Protein AF-A0A843K7Q4-F1 (afdb_monomer_lite)

Sequence (117 aa):
FLHEFNLEGFGKPVAVYNTGGWVVDKVNPDELFGGAILLMNENLDACLLEMYREYEGAHSRPVLVRQLDGSGEPNPFCKRIESLVQSEQKPWLDFSNVAHRDVKSRARRLEIRIKSL

Radius of gyration: 17.51 Å; chains: 1; bounding box: 42×37×44 Å

Structure (mmCIF, N/CA/C/O backbone):
data_AF-A0A843K7Q4-F1
#
_entry.id   AF-A0A843K7Q4-F1
#
loop_
_atom_site.group_PDB
_atom_site.id
_atom_site.type_symbol
_atom_site.label_atom_id
_atom_site.label_alt_id
_atom_site.label_comp_id
_atom_site.label_asym_id
_atom_site.label_entity_id
_atom_site.label_seq_id
_atom_site.pdbx_PDB_ins_code
_atom_site.Cartn_x
_atom_site.Cartn_y
_atom_site.Cartn_z
_atom_site.occupancy
_atom_site.B_iso_or_equiv
_atom_site.auth_seq_id
_atom_site.auth_comp_id
_atom_site.auth_asym_id
_atom_site.auth_atom_id
_atom_site.pdbx_PDB_model_num
ATOM 1 N N . PHE A 1 1 ? 11.067 -8.683 4.279 1.00 60.91 1 PHE A N 1
ATOM 2 C CA . PHE A 1 1 ? 10.004 -8.584 3.253 1.00 60.91 1 PHE A CA 1
ATOM 3 C C . PHE A 1 1 ? 10.497 -8.944 1.852 1.00 60.91 1 PHE A C 1
ATOM 5 O O . PHE A 1 1 ? 9.690 -9.459 1.088 1.00 60.91 1 PHE A O 1
ATOM 12 N N . LEU A 1 2 ? 11.786 -8.749 1.538 1.00 69.81 2 LEU A N 1
ATOM 13 C CA . LEU A 1 2 ? 12.451 -9.268 0.338 1.00 69.81 2 LEU A CA 1
ATOM 14 C C . LEU A 1 2 ? 13.508 -10.312 0.740 1.00 69.81 2 LEU A C 1
ATOM 16 O O . LEU A 1 2 ? 14.260 -10.076 1.687 1.00 69.81 2 LEU A O 1
ATOM 20 N N . HIS A 1 3 ? 13.557 -11.433 0.022 1.00 77.25 3 HIS A N 1
ATOM 21 C CA . HIS A 1 3 ? 14.656 -12.399 0.053 1.00 77.25 3 HIS A CA 1
ATOM 22 C C . HIS A 1 3 ? 15.150 -12.650 -1.368 1.00 77.25 3 HIS A C 1
ATOM 24 O O . HIS A 1 3 ? 14.336 -12.738 -2.283 1.00 77.25 3 HIS A O 1
ATO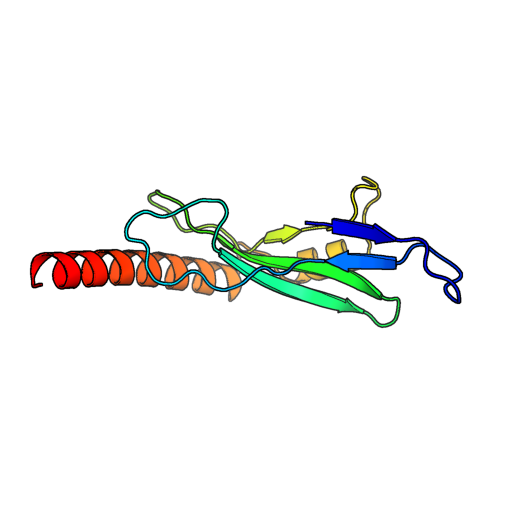M 30 N N . GLU A 1 4 ? 16.457 -12.800 -1.549 1.00 83.00 4 GLU A N 1
ATOM 31 C CA . GLU A 1 4 ? 17.049 -13.150 -2.840 1.00 83.00 4 GLU A CA 1
ATOM 32 C C . GLU A 1 4 ? 17.611 -14.568 -2.788 1.00 83.00 4 GLU A C 1
ATOM 34 O O . GLU A 1 4 ? 18.302 -14.940 -1.838 1.00 83.00 4 GLU A O 1
ATOM 39 N N . PHE A 1 5 ? 17.312 -15.361 -3.814 1.00 83.19 5 PHE A N 1
ATOM 40 C CA . PHE A 1 5 ? 17.777 -16.739 -3.931 1.00 83.19 5 PHE A CA 1
ATOM 41 C C . PHE A 1 5 ? 18.503 -16.950 -5.257 1.00 83.19 5 PHE A C 1
ATOM 43 O O . PHE A 1 5 ? 17.986 -16.615 -6.321 1.00 83.19 5 PHE A O 1
ATOM 50 N N . ASN A 1 6 ? 19.682 -17.568 -5.204 1.00 87.06 6 ASN A N 1
ATOM 51 C CA . ASN A 1 6 ? 20.331 -18.108 -6.395 1.00 87.06 6 ASN A CA 1
ATOM 52 C C . ASN A 1 6 ? 19.702 -19.469 -6.696 1.00 87.06 6 ASN A C 1
ATOM 54 O O . ASN A 1 6 ? 19.967 -20.442 -5.991 1.00 87.06 6 ASN A O 1
ATOM 58 N N . LEU A 1 7 ? 18.833 -19.516 -7.702 1.00 86.25 7 LEU A N 1
ATOM 59 C CA . LEU A 1 7 ? 18.124 -20.726 -8.111 1.00 86.25 7 LEU A CA 1
ATOM 60 C C . LEU A 1 7 ? 18.727 -21.269 -9.407 1.00 86.25 7 LEU A C 1
ATOM 62 O O . LEU A 1 7 ? 18.982 -20.517 -10.348 1.00 86.25 7 LEU A O 1
ATOM 66 N N . GLU A 1 8 ? 18.949 -22.581 -9.458 1.00 91.25 8 GLU A N 1
ATOM 67 C CA . GLU A 1 8 ? 19.446 -23.251 -10.660 1.00 91.25 8 GLU A CA 1
ATOM 68 C C . GLU A 1 8 ? 18.496 -23.003 -11.846 1.00 91.25 8 GLU A C 1
ATOM 70 O O . GLU A 1 8 ? 17.274 -23.033 -11.698 1.00 91.25 8 GLU A O 1
ATOM 75 N N . GLY A 1 9 ? 19.059 -22.704 -13.019 1.00 88.12 9 GLY A N 1
ATOM 76 C CA . GLY A 1 9 ? 18.297 -22.344 -14.221 1.00 88.12 9 GLY A CA 1
ATOM 77 C C . GLY A 1 9 ? 17.976 -20.850 -14.372 1.00 88.12 9 GLY A C 1
ATOM 78 O O . GLY A 1 9 ? 17.550 -20.442 -15.451 1.00 88.12 9 GLY A O 1
ATOM 79 N N . PHE A 1 10 ? 18.235 -20.015 -13.359 1.00 80.88 10 PHE A N 1
ATOM 80 C CA . PHE A 1 10 ? 18.081 -18.559 -13.448 1.00 80.88 10 PHE A CA 1
ATOM 81 C C . PHE A 1 10 ? 19.439 -17.864 -13.589 1.00 80.88 10 P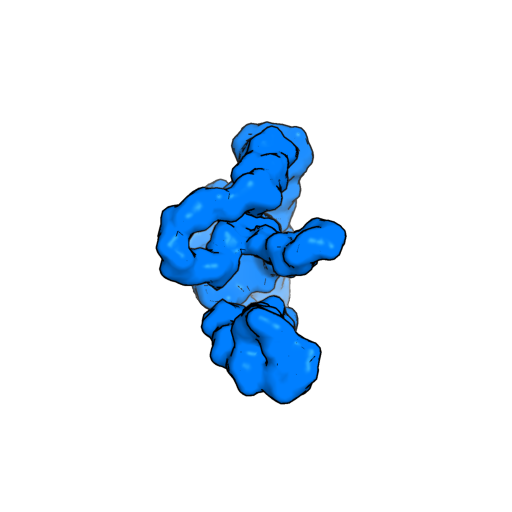HE A C 1
ATOM 83 O O . PHE A 1 10 ? 20.359 -18.085 -12.807 1.00 80.88 10 PHE A O 1
ATOM 90 N N . GLY A 1 11 ? 19.565 -16.980 -14.584 1.00 83.19 11 GLY A N 1
ATOM 91 C CA . GLY A 1 11 ? 20.802 -16.226 -14.842 1.00 83.19 11 GLY A CA 1
ATOM 92 C C . GLY A 1 11 ? 21.061 -15.059 -13.879 1.00 83.19 11 GLY A C 1
ATOM 93 O O . GLY A 1 11 ? 22.066 -14.366 -14.025 1.00 83.19 11 GLY A O 1
ATOM 94 N N . LYS A 1 12 ? 20.145 -14.803 -12.936 1.00 80.56 12 LYS A N 1
ATOM 95 C CA . LYS A 1 12 ? 20.209 -13.743 -11.919 1.00 80.56 12 LYS A CA 1
ATOM 96 C C . LYS A 1 12 ? 19.526 -14.220 -10.626 1.00 80.56 12 LYS A C 1
ATOM 98 O O . LYS A 1 12 ? 18.670 -15.105 -10.714 1.00 80.56 12 LYS A O 1
ATOM 103 N N . PRO A 1 13 ? 19.854 -13.633 -9.457 1.00 82.50 13 PRO A N 1
ATOM 104 C CA . PRO A 1 13 ? 19.128 -13.898 -8.219 1.00 82.50 13 PRO A CA 1
ATOM 105 C C . PRO A 1 13 ? 17.625 -13.646 -8.380 1.00 82.50 13 PRO A C 1
ATOM 107 O O . PRO A 1 13 ? 17.208 -12.673 -9.009 1.00 82.50 13 PRO A O 1
ATOM 110 N N . VAL A 1 14 ? 16.812 -14.528 -7.803 1.00 82.56 14 VAL A N 1
ATOM 111 C CA . VAL A 1 14 ? 15.351 -14.431 -7.804 1.00 82.56 14 VAL A CA 1
ATOM 112 C C . VAL A 1 14 ? 14.895 -13.747 -6.523 1.00 82.56 14 VAL A C 1
ATOM 114 O O . VAL A 1 14 ? 15.134 -14.249 -5.423 1.00 82.56 14 VAL A O 1
ATOM 117 N N . ALA A 1 15 ? 14.216 -12.613 -6.678 1.00 81.81 15 ALA A N 1
ATOM 118 C CA . ALA A 1 15 ? 13.595 -11.879 -5.588 1.00 81.81 15 ALA A CA 1
ATOM 119 C C . ALA A 1 15 ? 12.247 -12.510 -5.197 1.00 81.81 15 ALA A C 1
ATOM 121 O O . ALA A 1 15 ? 11.349 -12.662 -6.025 1.00 81.81 15 ALA A O 1
ATOM 122 N N . VAL A 1 16 ? 12.092 -12.854 -3.920 1.00 79.38 16 VAL A N 1
ATOM 123 C CA . VAL A 1 16 ? 10.860 -13.388 -3.331 1.00 79.38 16 VAL A CA 1
ATOM 124 C C . VAL A 1 16 ? 10.274 -12.351 -2.382 1.00 79.38 16 VAL A C 1
ATOM 126 O O . VAL A 1 16 ? 10.901 -11.963 -1.391 1.00 79.38 16 VAL A O 1
ATOM 129 N N . TYR A 1 17 ? 9.045 -11.934 -2.680 1.00 76.69 17 TYR A N 1
ATOM 130 C CA . TYR A 1 17 ? 8.294 -10.962 -1.894 1.00 76.69 17 TYR A CA 1
ATOM 131 C C . TYR A 1 17 ? 7.184 -11.655 -1.112 1.00 76.69 17 TYR A C 1
ATOM 133 O O . TYR A 1 17 ? 6.351 -12.356 -1.683 1.00 76.69 17 TYR A O 1
ATOM 141 N N . ASN A 1 18 ? 7.146 -11.428 0.200 1.00 72.25 18 ASN A N 1
ATOM 142 C CA . ASN A 1 18 ? 6.020 -11.846 1.026 1.00 72.25 18 ASN A CA 1
ATOM 143 C C . ASN A 1 18 ? 5.036 -10.676 1.153 1.00 72.25 18 ASN A C 1
ATOM 145 O O . ASN A 1 18 ? 5.344 -9.679 1.805 1.00 72.25 18 ASN A O 1
ATOM 149 N N . THR A 1 19 ? 3.861 -10.801 0.537 1.00 72.31 19 THR A N 1
ATOM 150 C CA . THR A 1 19 ? 2.774 -9.809 0.618 1.00 72.31 19 THR A CA 1
ATOM 151 C C . THR A 1 19 ? 1.918 -9.953 1.882 1.00 72.31 19 THR A C 1
ATOM 153 O O . THR A 1 19 ? 0.939 -9.231 2.046 1.00 72.31 19 THR A O 1
ATOM 156 N N . GLY A 1 20 ? 2.280 -10.872 2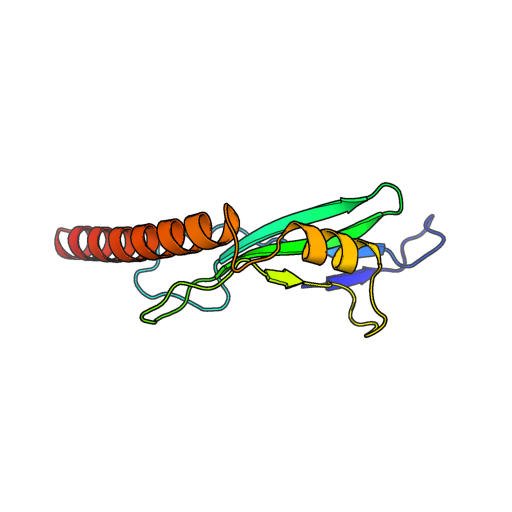.780 1.00 70.94 20 GLY A N 1
ATOM 157 C CA . GLY A 1 20 ? 1.575 -11.158 4.022 1.00 70.94 20 GLY A CA 1
ATOM 158 C C . GLY A 1 20 ? 0.245 -11.888 3.823 1.00 70.94 20 GLY A C 1
ATOM 159 O O . GLY A 1 20 ? -0.114 -12.315 2.726 1.00 70.94 20 GLY A O 1
ATOM 160 N N . GLY A 1 21 ? -0.485 -12.021 4.929 1.00 65.88 21 GLY A N 1
ATOM 161 C CA . GLY A 1 21 ? -1.884 -12.440 4.982 1.00 65.88 21 GLY A CA 1
ATOM 162 C C . GLY A 1 21 ? -2.712 -11.400 5.739 1.00 65.88 21 GLY A C 1
ATOM 163 O O . GLY A 1 21 ? -2.164 -10.556 6.446 1.00 65.88 21 GLY A O 1
ATOM 164 N N . TRP A 1 22 ? -4.034 -11.445 5.591 1.00 65.62 22 TRP A N 1
ATOM 165 C CA . TRP A 1 22 ? -4.936 -10.487 6.231 1.00 65.62 22 TRP A CA 1
ATOM 166 C C . TRP A 1 22 ? -5.183 -10.884 7.691 1.00 65.62 22 TRP A C 1
ATOM 168 O O . TRP A 1 22 ? -5.730 -11.953 7.955 1.00 65.62 22 TRP A O 1
ATOM 178 N N . VAL A 1 23 ? -4.809 -10.020 8.640 1.00 65.44 23 VAL A N 1
ATOM 179 C CA . VAL A 1 23 ? -5.191 -10.152 10.055 1.00 65.44 23 VAL A CA 1
ATOM 180 C C . VAL A 1 23 ? -6.405 -9.261 10.294 1.00 65.44 23 VAL A C 1
ATOM 182 O O . VAL A 1 23 ? -6.377 -8.073 10.006 1.00 65.44 23 VAL A O 1
ATOM 185 N N . VAL A 1 24 ? -7.506 -9.855 10.749 1.00 61.88 24 VAL A N 1
ATOM 186 C CA . VAL A 1 24 ? -8.847 -9.252 10.635 1.00 61.88 24 VAL A CA 1
ATOM 187 C C . VAL A 1 24 ? -9.484 -8.982 12.012 1.00 61.88 24 VAL A C 1
ATOM 189 O O . VAL A 1 24 ? -10.411 -8.173 12.113 1.00 61.88 24 VAL A O 1
ATOM 192 N N . ASP A 1 25 ? -8.934 -9.583 13.073 1.00 68.81 25 ASP A N 1
ATOM 193 C CA . ASP A 1 25 ? -9.564 -9.682 14.396 1.00 68.81 25 ASP A CA 1
ATOM 194 C C . ASP A 1 25 ? -8.670 -9.140 15.524 1.00 68.81 25 ASP A C 1
ATOM 196 O O . ASP A 1 25 ? -8.367 -9.827 16.500 1.00 68.81 25 ASP A O 1
ATOM 200 N N . LYS A 1 26 ? -8.230 -7.886 15.402 1.00 74.31 26 LYS A N 1
ATOM 201 C CA . LYS A 1 26 ? -7.574 -7.152 16.492 1.00 74.31 26 LYS A CA 1
ATOM 202 C C . LYS A 1 26 ? -8.287 -5.824 16.729 1.00 74.31 26 LYS A C 1
ATOM 204 O O . LYS A 1 26 ? -8.742 -5.182 15.788 1.00 74.31 26 LYS A O 1
ATOM 209 N N . VAL A 1 27 ? -8.421 -5.447 18.001 1.00 74.75 27 VAL A N 1
ATOM 210 C CA . VAL A 1 27 ? -9.015 -4.159 18.400 1.00 74.75 27 VAL A CA 1
ATOM 211 C C . VAL A 1 27 ? -8.008 -3.029 18.217 1.00 74.75 27 VAL A C 1
ATOM 213 O O . VAL A 1 27 ? -8.348 -1.989 17.660 1.00 74.75 27 VAL A O 1
ATOM 216 N N . ASN A 1 28 ? -6.771 -3.257 18.657 1.00 80.88 28 ASN A N 1
ATOM 217 C CA . ASN A 1 28 ? -5.712 -2.262 18.579 1.00 80.88 28 ASN A CA 1
ATOM 218 C C . ASN A 1 28 ? -5.002 -2.354 17.221 1.00 80.88 28 ASN A C 1
ATOM 220 O O . ASN A 1 28 ? -4.666 -3.473 16.815 1.00 80.88 28 ASN A O 1
ATOM 224 N N . PRO A 1 29 ? -4.757 -1.213 16.551 1.00 79.94 29 PRO A N 1
ATOM 225 C CA . PRO A 1 29 ? -3.991 -1.177 15.313 1.00 79.94 29 PRO A CA 1
ATOM 226 C C . PRO A 1 29 ? -2.525 -1.549 15.563 1.00 79.94 29 PRO A C 1
ATOM 228 O O . PRO A 1 29 ? -1.973 -1.247 16.622 1.00 79.94 29 PRO A O 1
ATOM 231 N N . ASP A 1 30 ? -1.882 -2.153 14.571 1.00 83.94 30 ASP A N 1
ATOM 232 C CA . ASP A 1 30 ? -0.452 -2.474 14.596 1.00 83.94 30 ASP A CA 1
ATOM 233 C C . ASP A 1 30 ? 0.194 -1.980 13.301 1.00 83.94 30 ASP A C 1
ATOM 235 O O . ASP A 1 30 ? -0.227 -2.352 12.210 1.00 83.94 30 ASP A O 1
ATOM 239 N N . GLU A 1 31 ? 1.230 -1.144 13.401 1.00 83.75 31 GLU A N 1
ATOM 240 C CA . GLU A 1 31 ? 1.849 -0.512 12.229 1.00 83.75 31 GLU A CA 1
ATOM 241 C C . GLU A 1 31 ? 2.508 -1.498 11.252 1.00 83.75 31 GLU A C 1
ATOM 243 O O . GLU A 1 31 ? 2.854 -1.116 10.129 1.00 83.75 31 GLU A O 1
ATOM 248 N N . LEU A 1 32 ? 2.666 -2.764 11.647 1.00 80.62 32 LEU A N 1
ATOM 249 C CA . LEU A 1 32 ? 3.091 -3.844 10.760 1.00 80.62 32 LEU A CA 1
ATOM 250 C C . LEU A 1 32 ? 1.965 -4.353 9.847 1.00 80.62 32 LEU A C 1
ATOM 252 O O . LEU A 1 32 ? 2.257 -5.027 8.857 1.00 80.62 32 LEU A O 1
ATOM 256 N N . PHE A 1 33 ? 0.701 -4.047 10.148 1.00 83.88 33 PHE A N 1
ATOM 257 C CA . PHE A 1 33 ? -0.454 -4.455 9.353 1.00 83.88 33 PHE A CA 1
ATOM 258 C C . PHE A 1 33 ? -0.962 -3.341 8.444 1.00 83.88 33 PHE A C 1
ATOM 260 O O . PHE A 1 33 ? -0.782 -2.141 8.658 1.00 83.88 33 PHE A O 1
ATOM 267 N N . GLY A 1 34 ? -1.609 -3.768 7.368 1.00 85.81 34 GLY A N 1
ATOM 268 C CA . GLY A 1 34 ? -2.089 -2.881 6.331 1.00 85.81 34 GLY A CA 1
ATOM 269 C C . GLY A 1 34 ? -2.550 -3.644 5.100 1.00 85.81 34 GLY A C 1
ATOM 270 O O . GLY A 1 34 ? -2.696 -4.865 5.114 1.00 85.81 34 GLY A O 1
ATOM 271 N N . GLY A 1 35 ? -2.767 -2.900 4.023 1.00 87.12 35 GLY A N 1
ATOM 272 C CA . GLY A 1 35 ? -3.062 -3.430 2.701 1.00 87.12 35 GLY A CA 1
ATOM 273 C C . GLY A 1 35 ? -2.095 -2.843 1.686 1.00 87.12 35 GLY A C 1
ATOM 274 O O . GLY A 1 35 ? -1.863 -1.633 1.669 1.00 87.12 35 GLY A O 1
ATOM 275 N N . ALA A 1 36 ? -1.538 -3.693 0.831 1.00 89.50 36 ALA A N 1
ATOM 276 C CA . ALA A 1 36 ? -0.642 -3.272 -0.233 1.00 89.50 36 ALA A CA 1
ATOM 277 C C . ALA A 1 36 ? -0.899 -4.061 -1.519 1.00 89.50 36 ALA A C 1
ATOM 279 O O . ALA A 1 36 ? -1.436 -5.168 -1.487 1.00 89.50 36 ALA A O 1
ATOM 280 N N . ILE A 1 37 ? -0.513 -3.476 -2.648 1.00 91.50 37 ILE A N 1
ATOM 281 C CA . ILE A 1 37 ? -0.601 -4.079 -3.978 1.00 91.50 37 ILE A CA 1
ATOM 282 C C . ILE A 1 37 ? 0.816 -4.177 -4.535 1.00 91.50 37 ILE A C 1
ATOM 284 O O . ILE A 1 37 ? 1.536 -3.182 -4.578 1.00 91.50 37 ILE A O 1
ATOM 288 N N . LEU A 1 38 ? 1.217 -5.371 -4.968 1.00 91.06 38 LEU A N 1
ATOM 289 C CA . LEU A 1 38 ? 2.470 -5.573 -5.686 1.00 91.06 38 LEU A CA 1
ATOM 290 C C . LEU A 1 38 ? 2.219 -5.381 -7.185 1.00 91.06 38 LEU A C 1
ATOM 292 O O . LEU A 1 38 ? 1.435 -6.116 -7.783 1.00 91.06 38 LEU A O 1
ATOM 296 N N . LEU A 1 39 ? 2.876 -4.391 -7.778 1.00 92.62 39 LEU A N 1
ATOM 297 C CA . LEU A 1 39 ? 2.867 -4.134 -9.213 1.00 92.62 39 LEU A CA 1
ATOM 298 C C . LEU A 1 39 ? 4.160 -4.669 -9.823 1.00 92.62 39 LEU A C 1
ATOM 300 O O . LEU A 1 39 ? 5.225 -4.547 -9.217 1.00 92.62 39 LEU A O 1
ATOM 304 N N . MET A 1 40 ? 4.070 -5.229 -11.026 1.00 91.31 40 MET A N 1
ATOM 305 C CA . MET A 1 40 ? 5.214 -5.765 -11.759 1.00 91.31 40 MET A CA 1
ATOM 306 C C . MET A 1 40 ? 5.077 -5.452 -13.249 1.00 91.31 40 MET A C 1
ATOM 308 O O . MET A 1 40 ? 3.965 -5.501 -13.781 1.00 91.31 40 MET A O 1
ATOM 312 N N . ASN A 1 41 ? 6.184 -5.108 -13.907 1.00 91.50 41 ASN A N 1
ATOM 313 C CA . ASN A 1 41 ? 6.228 -4.885 -15.355 1.00 91.50 41 ASN A CA 1
ATOM 314 C C . ASN A 1 41 ? 6.739 -6.127 -16.116 1.00 91.50 41 ASN A C 1
ATOM 316 O O . ASN A 1 41 ? 7.073 -7.157 -15.532 1.00 91.50 41 ASN A O 1
ATOM 320 N N . GLU A 1 42 ? 6.831 -6.016 -17.439 1.00 89.75 42 GLU A N 1
ATOM 321 C CA . GLU A 1 42 ? 7.338 -7.051 -18.344 1.00 89.75 42 GLU A CA 1
ATOM 322 C C . GLU A 1 42 ? 8.804 -7.451 -18.098 1.00 89.75 42 GLU A C 1
ATOM 324 O O . GLU A 1 42 ? 9.203 -8.556 -18.460 1.00 89.75 42 GLU A O 1
ATOM 329 N N . ASN A 1 43 ? 9.589 -6.585 -17.452 1.00 87.50 43 ASN A N 1
ATOM 330 C CA . ASN A 1 43 ? 10.989 -6.834 -17.100 1.00 87.50 43 ASN A CA 1
ATOM 331 C C . ASN A 1 43 ? 11.150 -7.434 -15.694 1.00 87.50 43 ASN A C 1
ATOM 333 O O . ASN A 1 43 ? 12.277 -7.609 -15.236 1.00 87.50 43 ASN A O 1
ATOM 337 N N . LEU A 1 44 ? 10.038 -7.763 -15.026 1.00 84.69 44 LEU A N 1
ATOM 338 C CA . LEU A 1 44 ? 9.981 -8.229 -13.638 1.00 84.69 44 LEU A CA 1
ATOM 339 C C . LEU A 1 44 ? 10.458 -7.192 -12.607 1.00 84.69 44 LEU A C 1
ATOM 341 O O . LEU A 1 44 ? 10.726 -7.546 -11.458 1.00 84.69 44 LEU A O 1
ATOM 345 N N . ASP A 1 45 ? 10.508 -5.909 -12.975 1.00 87.06 45 ASP A N 1
ATOM 346 C CA . ASP A 1 45 ? 10.696 -4.839 -12.000 1.00 87.06 45 ASP A CA 1
ATOM 347 C C . ASP A 1 45 ? 9.447 -4.757 -11.124 1.00 87.06 45 ASP A C 1
ATOM 349 O O . ASP A 1 45 ? 8.325 -4.651 -11.629 1.00 87.06 45 ASP A O 1
ATOM 353 N N . ALA A 1 46 ? 9.639 -4.787 -9.807 1.00 89.19 46 ALA A N 1
ATOM 354 C CA . ALA A 1 46 ? 8.555 -4.797 -8.839 1.00 89.19 46 ALA A CA 1
ATOM 355 C C . ALA A 1 46 ? 8.467 -3.475 -8.070 1.00 89.19 46 ALA A C 1
ATOM 357 O O . ALA A 1 46 ? 9.475 -2.884 -7.682 1.00 89.19 46 ALA A O 1
ATOM 358 N N . CYS A 1 47 ? 7.240 -3.040 -7.803 1.00 92.31 47 CYS A N 1
ATOM 359 C CA . CYS A 1 47 ? 6.942 -1.872 -6.990 1.00 92.31 47 CYS A CA 1
ATOM 360 C C . CYS A 1 47 ? 5.786 -2.185 -6.042 1.00 92.31 47 CYS A C 1
ATOM 362 O O . CYS A 1 47 ? 4.790 -2.779 -6.455 1.00 92.31 47 CYS A O 1
ATOM 364 N N . LEU A 1 48 ? 5.895 -1.782 -4.777 1.00 91.56 48 LEU A N 1
ATOM 365 C CA . LEU A 1 48 ? 4.825 -1.975 -3.807 1.00 91.56 48 LEU A CA 1
ATOM 366 C C . LEU A 1 48 ? 4.044 -0.681 -3.617 1.00 91.56 48 LEU A C 1
ATOM 368 O O . LEU A 1 48 ? 4.592 0.337 -3.203 1.00 91.56 48 LEU A O 1
ATOM 372 N N . LEU A 1 49 ? 2.745 -0.748 -3.866 1.00 93.69 49 LEU A N 1
ATOM 373 C CA . LEU A 1 49 ? 1.804 0.303 -3.531 1.00 93.69 49 LEU A CA 1
ATOM 374 C C . LEU A 1 49 ? 1.217 0.020 -2.146 1.00 93.69 49 LEU A C 1
ATOM 376 O O . LEU A 1 49 ? 0.364 -0.848 -1.979 1.00 93.69 49 LEU A O 1
ATOM 380 N N . GLU A 1 50 ? 1.696 0.736 -1.140 1.00 92.69 50 GLU A N 1
ATOM 381 C CA . GLU A 1 50 ? 1.183 0.713 0.225 1.00 92.69 50 GLU A CA 1
ATOM 382 C C . GLU A 1 50 ? -0.133 1.499 0.271 1.00 92.69 50 GLU A C 1
ATOM 384 O O . GLU A 1 50 ? -0.140 2.719 0.414 1.00 92.69 50 GLU A O 1
ATOM 389 N N . MET A 1 51 ? -1.251 0.791 0.101 1.00 92.50 51 MET A N 1
ATOM 390 C CA . MET A 1 51 ? -2.590 1.384 0.036 1.00 92.50 51 MET A CA 1
ATOM 391 C C . MET A 1 51 ? -3.051 1.879 1.405 1.00 92.50 51 MET A C 1
ATOM 393 O O . MET A 1 51 ? -3.676 2.927 1.526 1.00 92.50 51 MET A O 1
ATOM 397 N N . TYR A 1 52 ? -2.776 1.099 2.443 1.00 90.31 52 TYR A N 1
ATOM 398 C CA . TYR A 1 52 ? -3.230 1.374 3.794 1.00 90.31 52 TYR A CA 1
ATOM 399 C C . TYR A 1 52 ? -2.246 0.789 4.804 1.00 90.31 52 TYR A C 1
ATOM 401 O O . TYR A 1 52 ? -1.743 -0.317 4.611 1.00 90.31 52 TYR A O 1
ATOM 409 N N . ARG A 1 53 ? -2.016 1.506 5.902 1.00 88.62 53 ARG A N 1
ATOM 410 C CA . ARG A 1 53 ? -1.271 1.024 7.065 1.00 88.62 53 ARG A CA 1
ATOM 411 C C . ARG A 1 53 ? -2.075 1.316 8.316 1.00 88.62 53 ARG A C 1
ATOM 413 O O . ARG A 1 53 ? -2.542 2.445 8.491 1.00 88.62 53 ARG A O 1
ATOM 420 N N . GLU A 1 54 ? -2.237 0.308 9.159 1.00 86.75 54 GLU A N 1
ATOM 421 C CA . GLU A 1 54 ? -2.827 0.497 10.474 1.00 86.75 54 GLU A CA 1
ATOM 422 C C . GLU A 1 54 ? -1.956 1.453 11.279 1.00 86.75 54 GLU A C 1
ATOM 424 O O . GLU A 1 54 ? -0.732 1.361 11.283 1.00 86.75 54 GLU A O 1
ATOM 429 N N . TYR A 1 55 ? -2.582 2.440 11.908 1.00 85.38 55 TYR A N 1
ATOM 430 C CA . TYR A 1 55 ? -1.884 3.336 12.810 1.00 85.38 55 TYR A CA 1
ATOM 431 C C . TYR A 1 55 ? -2.878 4.019 13.737 1.00 85.38 55 TYR A C 1
ATOM 433 O O . TYR A 1 55 ? -4.030 4.282 13.372 1.00 85.38 55 TYR A O 1
ATOM 441 N N . GLU A 1 56 ? -2.412 4.348 14.933 1.00 81.50 56 GLU A N 1
ATOM 442 C CA . GLU A 1 56 ? -3.201 5.096 15.894 1.00 81.50 56 GLU A CA 1
ATOM 443 C C . GLU A 1 56 ? -2.936 6.593 15.703 1.00 81.50 56 GLU A C 1
ATOM 445 O O . GLU A 1 56 ? -1.880 7.120 16.044 1.00 81.50 56 GLU A O 1
ATOM 450 N N . GLY A 1 57 ? -3.879 7.302 15.080 1.00 83.12 57 GLY A N 1
ATOM 451 C CA . GLY A 1 57 ? -3.768 8.750 14.949 1.00 83.12 57 GLY A CA 1
ATOM 452 C C . GLY A 1 57 ? -4.960 9.435 14.292 1.00 83.12 57 GLY A C 1
ATOM 453 O O . GLY A 1 57 ? -5.979 8.832 13.929 1.00 83.12 57 GLY A O 1
ATOM 454 N N . ALA A 1 58 ? -4.869 10.760 14.196 1.00 83.62 58 ALA A N 1
ATOM 455 C CA . ALA A 1 58 ? -6.007 11.590 13.821 1.00 83.62 58 ALA A CA 1
ATOM 456 C C . ALA A 1 58 ? -6.335 11.556 12.312 1.00 83.62 58 ALA A C 1
ATOM 458 O O . ALA A 1 58 ? -7.507 11.700 11.963 1.00 83.62 58 ALA A O 1
ATOM 459 N N . HIS A 1 59 ? -5.381 11.263 11.418 1.00 87.62 59 HIS A N 1
ATOM 460 C CA . HIS A 1 59 ? -5.329 11.921 10.100 1.00 87.62 59 HIS A CA 1
ATOM 461 C C . HIS A 1 59 ? -5.277 11.102 8.790 1.00 87.62 59 HIS A C 1
ATOM 463 O O . HIS A 1 59 ? -4.839 11.664 7.817 1.00 87.62 59 HIS A O 1
ATOM 469 N N . SER A 1 60 ? -5.706 9.857 8.605 1.00 90.25 60 SER A N 1
ATOM 470 C CA . SER A 1 60 ? -5.338 9.056 7.403 1.00 90.25 60 SER A CA 1
ATOM 471 C C . SER A 1 60 ? -3.820 8.996 7.101 1.00 90.25 60 SER A C 1
ATOM 473 O O . SER A 1 60 ? -3.013 9.733 7.664 1.00 90.25 60 SER A O 1
ATOM 475 N N . ARG A 1 61 ? -3.383 8.027 6.302 1.00 92.06 61 ARG A N 1
ATOM 476 C CA . ARG A 1 61 ? -2.015 7.986 5.764 1.00 92.06 61 ARG A CA 1
ATOM 477 C C . ARG A 1 61 ? -2.132 7.970 4.244 1.00 92.06 61 ARG A C 1
ATOM 479 O O . ARG A 1 61 ? -3.046 7.306 3.741 1.00 92.06 61 ARG A O 1
ATOM 486 N N . PRO A 1 62 ? -1.272 8.705 3.526 1.00 94.75 62 PRO A N 1
ATOM 487 C CA . PRO A 1 62 ? -1.304 8.699 2.074 1.00 94.75 62 PRO A CA 1
ATOM 488 C C . PRO A 1 62 ? -0.982 7.299 1.551 1.00 94.75 62 PRO A C 1
ATOM 490 O O . PRO A 1 62 ? -0.272 6.530 2.200 1.00 94.75 62 PRO A O 1
ATOM 493 N N . VAL A 1 63 ? -1.487 6.985 0.361 1.00 95.62 63 VAL A N 1
ATOM 494 C CA . VAL A 1 63 ? -1.008 5.831 -0.402 1.00 95.62 63 VAL A CA 1
ATOM 495 C C . VAL A 1 63 ? 0.453 6.078 -0.766 1.00 95.62 63 VAL A C 1
ATOM 497 O O . VAL A 1 63 ? 0.777 7.144 -1.285 1.00 95.62 63 VAL A O 1
ATOM 500 N N . LEU A 1 64 ? 1.346 5.127 -0.501 1.00 94.50 64 LEU A N 1
ATOM 501 C CA . LEU A 1 64 ? 2.780 5.302 -0.747 1.00 94.50 64 LEU A CA 1
ATOM 502 C C . LEU A 1 64 ? 3.304 4.301 -1.763 1.00 94.50 64 LEU A C 1
ATOM 504 O O . LEU A 1 64 ? 2.958 3.124 -1.745 1.00 94.50 64 LEU A O 1
ATOM 508 N N . VAL A 1 65 ? 4.202 4.774 -2.617 1.00 94.06 65 VAL A N 1
ATOM 509 C CA . VAL A 1 65 ? 4.953 3.932 -3.540 1.00 94.06 65 VAL A CA 1
ATOM 510 C C . VAL A 1 65 ? 6.269 3.559 -2.868 1.00 94.06 65 VAL A C 1
ATOM 512 O O . VAL A 1 65 ? 7.019 4.420 -2.412 1.00 94.06 65 VAL A O 1
ATOM 515 N N . ARG A 1 66 ? 6.531 2.261 -2.741 1.00 90.50 66 ARG A N 1
ATOM 516 C CA . ARG A 1 66 ? 7.719 1.716 -2.088 1.00 90.50 66 ARG A CA 1
ATOM 517 C C . ARG A 1 66 ? 8.529 0.922 -3.096 1.00 90.50 66 ARG A C 1
ATOM 519 O O . ARG A 1 66 ? 8.035 -0.022 -3.717 1.00 90.50 66 ARG A O 1
ATOM 526 N N . GLN A 1 67 ? 9.798 1.287 -3.204 1.00 88.75 67 GLN A N 1
ATOM 527 C CA . GLN A 1 67 ? 10.790 0.430 -3.825 1.00 88.75 67 GLN A CA 1
ATOM 528 C C . GLN A 1 67 ? 11.086 -0.742 -2.891 1.00 88.75 67 GLN A C 1
ATOM 530 O O . GLN A 1 67 ? 11.166 -0.575 -1.673 1.00 88.75 67 GLN A O 1
ATOM 535 N N . LEU A 1 68 ? 11.178 -1.936 -3.470 1.00 81.38 68 LEU A N 1
ATOM 536 C CA . LEU A 1 68 ? 11.338 -3.169 -2.707 1.00 81.38 68 LEU A CA 1
ATOM 537 C C . LEU A 1 68 ? 12.778 -3.661 -2.651 1.00 81.38 68 LEU A C 1
ATOM 539 O O . LEU A 1 68 ? 13.126 -4.387 -1.721 1.00 81.38 68 LEU A O 1
ATOM 543 N N . ASP A 1 69 ? 13.588 -3.304 -3.645 1.00 74.12 69 ASP A N 1
ATOM 544 C CA . ASP A 1 69 ? 15.000 -3.651 -3.650 1.00 74.12 69 ASP A CA 1
ATOM 545 C C . ASP A 1 69 ? 15.766 -2.788 -2.629 1.00 74.12 69 ASP A C 1
ATOM 547 O O . ASP A 1 69 ? 15.480 -1.607 -2.423 1.00 74.12 69 ASP A O 1
ATOM 551 N N . GLY A 1 70 ? 16.720 -3.408 -1.934 1.00 66.38 70 GLY A N 1
ATOM 552 C CA . GLY A 1 70 ? 17.590 -2.732 -0.969 1.00 66.38 70 GLY A CA 1
ATOM 553 C C . GLY A 1 70 ? 18.803 -2.062 -1.617 1.00 66.38 70 GLY A C 1
ATOM 554 O O . GLY A 1 70 ? 19.729 -1.693 -0.900 1.00 66.38 70 GLY A O 1
ATOM 555 N N . SER A 1 71 ? 18.834 -1.953 -2.951 1.00 73.69 71 SER A N 1
ATOM 556 C CA . SER A 1 71 ? 20.013 -1.496 -3.697 1.00 73.69 71 SER A CA 1
ATOM 557 C C . SER A 1 71 ? 20.317 -0.012 -3.474 1.00 73.69 71 SER A C 1
ATOM 559 O O . SER A 1 71 ? 21.453 0.417 -3.655 1.00 73.69 71 SER A O 1
ATOM 561 N N . GLY A 1 72 ? 19.303 0.771 -3.085 1.00 70.69 72 GLY A N 1
ATOM 562 C CA . GLY A 1 72 ? 19.379 2.229 -2.983 1.00 70.69 72 GLY A CA 1
ATOM 563 C C . GLY A 1 72 ? 19.378 2.945 -4.339 1.00 70.69 72 GLY A C 1
ATOM 564 O O . GLY A 1 72 ? 19.186 4.160 -4.376 1.00 70.69 72 GLY A O 1
ATOM 565 N N . GLU A 1 73 ? 19.529 2.214 -5.445 1.00 80.69 73 GLU A N 1
ATOM 566 C CA . GLU A 1 73 ? 19.485 2.763 -6.796 1.00 80.69 73 GLU A CA 1
ATOM 567 C C . GLU A 1 73 ? 18.041 3.036 -7.219 1.00 80.69 73 GLU A C 1
ATOM 569 O O . GLU A 1 73 ? 17.187 2.172 -7.046 1.00 80.69 73 GLU A O 1
ATOM 574 N N . PRO A 1 74 ? 17.709 4.202 -7.795 1.00 81.94 74 PRO A N 1
ATOM 575 C CA . PRO A 1 74 ? 16.325 4.509 -8.121 1.00 81.94 74 PRO A CA 1
ATOM 576 C C . PRO A 1 74 ? 15.736 3.552 -9.163 1.00 81.94 74 PRO A C 1
ATOM 578 O O . PRO A 1 74 ? 16.192 3.520 -10.304 1.00 81.94 74 PRO A O 1
ATOM 581 N N . ASN A 1 75 ? 14.652 2.860 -8.818 1.00 88.00 75 ASN A N 1
ATOM 582 C CA . ASN A 1 75 ? 13.932 1.998 -9.747 1.00 88.00 75 ASN A CA 1
ATOM 583 C C . ASN A 1 75 ? 13.031 2.846 -10.686 1.00 88.00 75 ASN A C 1
ATOM 585 O O . ASN A 1 75 ? 12.075 3.478 -10.213 1.00 88.00 75 ASN A O 1
ATOM 589 N N . PRO A 1 76 ? 13.284 2.887 -12.015 1.00 92.88 76 PRO A N 1
ATOM 590 C CA . PRO A 1 76 ? 12.511 3.717 -12.945 1.00 92.88 76 PRO A CA 1
ATOM 591 C C . PRO A 1 76 ? 11.027 3.345 -13.010 1.00 92.88 76 PRO A C 1
ATOM 593 O O . PRO A 1 76 ? 10.179 4.224 -13.181 1.00 92.88 76 PRO A O 1
ATOM 596 N N . PHE A 1 77 ? 10.701 2.060 -12.838 1.00 93.50 77 PHE A N 1
ATOM 597 C CA . PHE A 1 77 ? 9.320 1.598 -12.765 1.00 93.50 77 PHE A CA 1
ATOM 598 C C . PHE A 1 77 ? 8.628 2.160 -11.517 1.00 93.50 77 PHE A C 1
ATOM 600 O O . PHE A 1 77 ? 7.568 2.769 -11.646 1.00 93.50 77 PHE A O 1
ATOM 607 N N . CYS A 1 78 ? 9.263 2.085 -10.341 1.00 93.88 78 CYS A N 1
ATOM 608 C CA . CYS A 1 78 ? 8.731 2.690 -9.113 1.00 93.88 78 CYS A CA 1
ATOM 609 C C . CYS A 1 78 ? 8.514 4.205 -9.262 1.00 93.88 78 CYS A C 1
ATOM 611 O O . CYS A 1 78 ? 7.441 4.702 -8.929 1.00 93.88 78 CYS A O 1
ATOM 613 N N . LYS A 1 79 ? 9.479 4.934 -9.841 1.00 93.62 79 LYS A N 1
ATOM 614 C CA . LYS A 1 79 ? 9.348 6.381 -10.105 1.00 93.62 79 LYS A CA 1
ATOM 615 C C . LYS A 1 79 ? 8.171 6.717 -11.018 1.00 93.62 79 LYS A C 1
ATOM 617 O O . LYS A 1 79 ? 7.480 7.711 -10.806 1.00 93.62 79 LYS A O 1
ATOM 622 N N . ARG A 1 80 ? 7.932 5.895 -12.043 1.00 95.69 80 ARG A N 1
ATOM 623 C CA . ARG A 1 80 ? 6.771 6.051 -12.925 1.00 95.69 80 ARG A CA 1
ATOM 624 C C . ARG A 1 80 ? 5.462 5.804 -12.178 1.00 95.69 80 ARG A C 1
ATOM 626 O O . ARG A 1 80 ? 4.498 6.519 -12.414 1.00 95.69 80 ARG A O 1
ATOM 633 N N . ILE A 1 81 ? 5.404 4.805 -11.301 1.00 95.94 81 ILE A N 1
ATOM 634 C CA . ILE A 1 81 ? 4.208 4.568 -10.483 1.00 95.94 81 ILE A CA 1
ATOM 635 C C . ILE A 1 81 ? 3.976 5.742 -9.524 1.00 95.94 81 ILE A C 1
ATOM 637 O O . ILE A 1 81 ? 2.855 6.228 -9.427 1.00 95.94 81 ILE A O 1
ATOM 641 N N . GLU A 1 82 ? 5.021 6.261 -8.882 1.00 94.88 82 GLU A N 1
ATOM 642 C CA . GLU A 1 82 ? 4.933 7.426 -7.992 1.00 94.88 82 GLU A CA 1
ATOM 643 C C . GLU A 1 82 ? 4.379 8.668 -8.703 1.00 94.88 82 GLU A C 1
ATOM 645 O O . GLU A 1 82 ? 3.487 9.339 -8.177 1.00 94.88 82 GLU A O 1
ATOM 650 N N . SER A 1 83 ? 4.812 8.925 -9.943 1.00 95.44 83 SER A N 1
ATOM 651 C CA . SER A 1 83 ? 4.298 10.051 -10.730 1.00 95.44 83 SER A CA 1
ATOM 652 C C . SER A 1 83 ? 2.825 9.914 -11.135 1.00 95.44 83 SER A C 1
ATOM 654 O O . SER A 1 83 ? 2.191 10.929 -11.420 1.00 95.44 83 SER A O 1
ATOM 656 N N . LEU A 1 84 ? 2.273 8.695 -11.129 1.00 95.81 84 LEU A N 1
ATOM 657 C CA . LEU A 1 84 ? 0.854 8.410 -11.379 1.00 95.81 84 LEU A CA 1
ATOM 658 C C . LEU A 1 84 ? 0.016 8.405 -10.092 1.00 95.81 84 LEU A C 1
ATOM 660 O O . LEU A 1 84 ? -1.154 8.783 -10.113 1.00 95.81 84 LEU A O 1
ATOM 664 N N . VAL A 1 85 ? 0.597 7.949 -8.980 1.00 94.44 85 VAL A N 1
ATOM 665 C CA . VAL A 1 85 ? -0.100 7.787 -7.699 1.00 94.44 85 VAL A CA 1
ATOM 666 C C . VAL A 1 85 ? -0.282 9.116 -6.971 1.00 94.44 85 VAL A C 1
ATOM 668 O O . VAL A 1 85 ? -1.213 9.202 -6.193 1.00 94.44 85 VAL A O 1
ATOM 671 N N . GLN A 1 86 ? 0.531 10.153 -7.225 1.00 94.62 86 GLN A N 1
ATOM 672 C CA . GLN A 1 86 ? 0.319 11.543 -6.759 1.00 94.62 86 GLN A CA 1
ATOM 673 C C . GLN A 1 86 ? -0.519 11.652 -5.465 1.00 94.62 86 GLN A C 1
ATOM 675 O O . GLN A 1 86 ? -1.648 12.137 -5.492 1.00 94.62 86 GLN A O 1
ATOM 680 N N . SER A 1 87 ? -0.001 11.135 -4.347 1.00 94.50 87 SER A N 1
ATOM 681 C CA . SER A 1 87 ? -0.810 10.658 -3.210 1.00 94.50 87 SER A CA 1
ATOM 682 C C . SER A 1 87 ? -1.743 11.688 -2.566 1.00 94.50 87 SER A C 1
ATOM 684 O O . SER A 1 87 ? -2.762 11.327 -1.981 1.00 94.50 87 SER A O 1
ATOM 686 N N . GLU A 1 88 ? -1.408 12.969 -2.699 1.00 94.56 88 GLU A N 1
ATOM 687 C CA . GLU A 1 88 ? -2.180 14.108 -2.190 1.00 94.56 88 GLU A CA 1
ATOM 688 C C . GLU A 1 88 ? -3.317 14.545 -3.135 1.00 94.56 88 GLU A C 1
ATOM 690 O O . GLU A 1 88 ? -4.050 15.491 -2.852 1.00 94.56 88 GLU A O 1
ATOM 695 N N . GLN A 1 89 ? -3.475 13.881 -4.279 1.00 95.94 89 GLN A N 1
ATOM 696 C CA . GLN A 1 89 ? -4.493 14.176 -5.282 1.00 95.94 89 GLN A CA 1
ATOM 697 C C . GLN A 1 89 ? -5.549 13.073 -5.349 1.00 95.94 89 GLN A C 1
ATOM 699 O O . GLN A 1 89 ? -5.371 11.948 -4.874 1.00 95.94 89 GLN A O 1
ATOM 704 N N . LYS A 1 90 ? -6.690 13.391 -5.964 1.00 95.50 90 LYS A N 1
ATOM 705 C CA . LYS A 1 90 ? -7.719 12.390 -6.253 1.00 95.50 90 LYS A CA 1
ATOM 706 C C . LYS A 1 90 ? -7.217 11.399 -7.316 1.00 95.50 90 LYS A C 1
ATOM 708 O O . LYS A 1 90 ? -6.552 11.830 -8.254 1.00 95.50 90 LYS A O 1
ATOM 713 N N . PRO A 1 91 ? -7.570 10.102 -7.218 1.00 96.00 91 PRO A N 1
ATOM 714 C CA . PRO A 1 91 ? -8.489 9.498 -6.240 1.00 96.00 91 PRO A CA 1
ATOM 715 C C . PRO A 1 91 ? -7.833 9.078 -4.910 1.00 96.00 91 PRO A C 1
ATOM 717 O O . PRO A 1 91 ? -8.530 8.633 -4.001 1.00 96.00 91 PRO A O 1
ATOM 720 N N . TRP A 1 92 ? -6.517 9.204 -4.782 1.00 96.56 92 TRP A N 1
ATOM 721 C CA . TRP A 1 92 ? -5.728 8.599 -3.707 1.00 96.56 92 TRP A CA 1
ATOM 722 C C . TRP A 1 92 ? -5.962 9.246 -2.346 1.00 96.56 92 TRP A C 1
ATOM 724 O O . TRP A 1 92 ? -6.193 8.538 -1.367 1.00 96.56 92 TRP A O 1
ATOM 734 N N . LEU A 1 93 ? -6.035 10.577 -2.301 1.00 95.94 93 LEU A N 1
ATOM 735 C CA . LEU A 1 93 ? -6.403 11.300 -1.085 1.00 95.94 93 LEU A CA 1
ATOM 736 C C . LEU A 1 93 ? -7.811 10.911 -0.598 1.00 95.94 93 LEU A C 1
ATOM 738 O O . LEU A 1 93 ? -8.034 10.704 0.597 1.00 95.94 93 LEU A O 1
ATOM 742 N N . ASP A 1 94 ? -8.770 10.782 -1.520 1.00 96.69 94 ASP A N 1
ATOM 743 C CA . ASP A 1 94 ? -10.140 10.374 -1.186 1.00 96.69 94 ASP A CA 1
ATOM 744 C C . ASP A 1 94 ? -10.153 8.935 -0.642 1.00 96.69 94 ASP A C 1
ATOM 746 O O . ASP A 1 94 ? -10.784 8.674 0.386 1.00 96.69 94 ASP A O 1
ATOM 750 N N 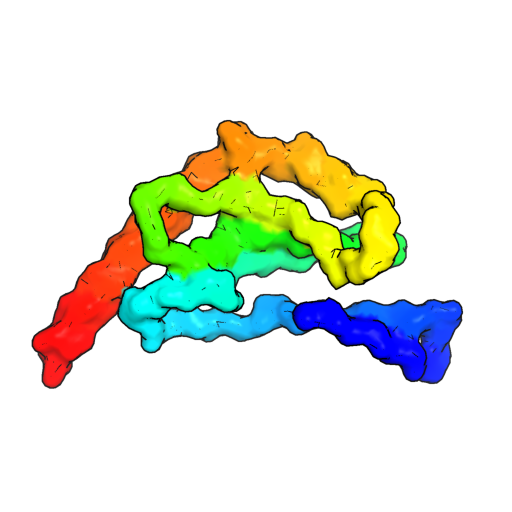. PHE A 1 95 ? -9.402 8.025 -1.270 1.00 96.00 95 PHE A N 1
ATOM 751 C CA . PHE A 1 95 ? -9.236 6.647 -0.807 1.00 96.00 95 PHE A CA 1
ATOM 752 C C . PHE A 1 95 ? -8.666 6.584 0.617 1.00 96.00 95 PHE A C 1
ATOM 754 O O . PHE A 1 95 ? -9.287 5.974 1.491 1.00 96.00 95 PHE A O 1
ATOM 761 N N . SER A 1 96 ? -7.537 7.251 0.881 1.00 95.25 96 SER A N 1
ATOM 762 C CA . SER A 1 96 ? -6.892 7.273 2.202 1.00 95.25 96 SER A CA 1
ATOM 763 C C . SER A 1 96 ? -7.841 7.766 3.294 1.00 95.25 96 SER A C 1
ATOM 765 O O . SER A 1 96 ? -7.930 7.179 4.377 1.00 95.25 96 SER A O 1
ATOM 767 N N . ASN A 1 97 ? -8.615 8.811 2.994 1.00 94.69 97 ASN A N 1
ATOM 768 C CA . ASN A 1 97 ? -9.606 9.362 3.909 1.00 94.69 97 ASN A CA 1
ATOM 769 C C . ASN A 1 97 ? -10.768 8.397 4.189 1.00 94.69 97 ASN A C 1
ATOM 771 O O . ASN A 1 97 ? -11.226 8.307 5.331 1.00 94.69 97 ASN A O 1
ATOM 775 N N . VAL A 1 98 ? -11.263 7.686 3.169 1.00 95.06 98 VAL A N 1
ATOM 776 C CA . VAL A 1 98 ? -12.311 6.663 3.331 1.00 95.06 98 VAL A CA 1
ATOM 777 C C . VAL A 1 98 ? -11.792 5.497 4.170 1.00 95.06 98 VAL A C 1
ATOM 779 O O . VAL A 1 98 ? -12.393 5.187 5.198 1.00 95.06 98 VAL A O 1
ATOM 782 N N . ALA A 1 99 ? -10.643 4.923 3.803 1.00 92.44 99 ALA A N 1
ATOM 783 C CA . ALA A 1 99 ? -10.043 3.793 4.511 1.00 92.44 99 ALA A CA 1
ATOM 784 C C . ALA A 1 99 ? -9.824 4.103 6.002 1.00 92.44 99 ALA A C 1
ATOM 786 O O . ALA A 1 99 ? -10.186 3.308 6.870 1.00 92.44 99 ALA A O 1
ATOM 787 N N . HIS A 1 100 ? -9.318 5.301 6.319 1.00 91.25 100 HIS A N 1
ATOM 788 C CA . HIS A 1 100 ? -9.115 5.752 7.699 1.00 91.25 100 HIS A CA 1
ATOM 789 C C . HIS A 1 100 ? -10.403 5.781 8.530 1.00 91.25 100 HIS A C 1
ATOM 791 O O . HIS A 1 100 ? -10.424 5.327 9.677 1.00 91.25 100 HIS A O 1
ATOM 797 N N . ARG A 1 101 ? -11.499 6.306 7.966 1.00 91.25 101 ARG A N 1
ATOM 798 C CA . ARG A 1 101 ? -12.800 6.351 8.658 1.00 91.25 101 ARG A CA 1
ATOM 799 C C . ARG A 1 101 ? -13.384 4.957 8.859 1.00 91.25 101 ARG A C 1
ATOM 801 O O . ARG A 1 101 ? -13.936 4.673 9.928 1.00 91.25 101 ARG A O 1
ATOM 808 N N . ASP A 1 102 ? -13.253 4.097 7.857 1.00 90.50 102 ASP A N 1
ATOM 809 C CA . ASP A 1 102 ? -13.825 2.754 7.885 1.00 90.50 102 ASP A CA 1
ATOM 810 C C . ASP A 1 102 ? -13.125 1.859 8.906 1.00 90.50 102 ASP A C 1
ATOM 812 O O . ASP A 1 102 ? -13.800 1.154 9.662 1.00 90.50 102 ASP A O 1
ATOM 816 N N . VAL A 1 103 ? -11.798 1.956 9.016 1.00 86.75 103 VAL A N 1
ATOM 817 C CA . VAL A 1 103 ? -11.015 1.246 10.039 1.00 86.75 103 VAL A CA 1
ATOM 818 C C . VAL A 1 103 ? -11.450 1.666 11.439 1.00 86.75 103 VAL A C 1
ATOM 820 O O . VAL A 1 103 ? -11.775 0.807 12.257 1.00 86.75 103 VAL A O 1
ATOM 823 N N . LYS A 1 104 ? -11.530 2.974 11.722 1.00 85.56 104 LYS A N 1
ATOM 824 C CA . LYS A 1 104 ? -11.983 3.466 13.037 1.00 85.56 104 LYS A CA 1
ATOM 825 C C . LYS A 1 104 ? -13.384 2.966 13.377 1.00 85.56 104 LYS A C 1
ATOM 827 O O . LYS A 1 104 ? -13.651 2.526 14.495 1.00 85.56 104 LYS A O 1
ATOM 832 N N . SER A 1 105 ? -14.280 2.995 12.393 1.00 88.69 105 SER A N 1
ATOM 833 C CA . SER A 1 105 ? -15.650 2.501 12.550 1.00 88.69 105 SER A CA 1
ATOM 834 C C . SER A 1 105 ? -15.684 0.997 12.825 1.00 88.69 105 SER A C 1
ATOM 836 O O . SER A 1 105 ? -16.484 0.527 13.635 1.00 88.69 105 SER A O 1
ATOM 838 N N . ARG A 1 106 ? -14.809 0.230 12.168 1.00 85.94 106 ARG A N 1
ATOM 839 C CA . ARG A 1 106 ? -14.668 -1.211 12.366 1.00 85.94 106 ARG A CA 1
ATOM 840 C C . ARG A 1 106 ? -14.129 -1.548 13.756 1.00 85.94 106 ARG A C 1
ATOM 842 O O . ARG A 1 106 ? -14.728 -2.404 14.401 1.00 85.94 106 ARG A O 1
ATOM 849 N N . ALA A 1 107 ? -13.085 -0.867 14.226 1.00 84.69 107 ALA A N 1
ATOM 850 C CA . ALA A 1 107 ? -12.525 -1.073 15.564 1.00 84.69 107 ALA A CA 1
ATOM 851 C C . ALA A 1 107 ? -13.594 -0.870 16.650 1.00 84.69 107 ALA A C 1
ATOM 853 O O . ALA A 1 107 ? -13.844 -1.764 17.456 1.00 84.69 107 ALA A O 1
ATOM 854 N N . ARG A 1 108 ? -14.357 0.231 16.571 1.00 86.88 108 ARG A N 1
ATOM 855 C CA . ARG A 1 108 ? -15.474 0.501 17.491 1.00 86.88 108 ARG A CA 1
ATOM 856 C C . ARG A 1 108 ? -16.550 -0.591 17.464 1.00 86.88 108 ARG A C 1
ATOM 858 O O . ARG A 1 108 ? -17.073 -0.970 18.508 1.00 86.88 108 ARG A O 1
ATOM 865 N N . ARG A 1 109 ? -16.911 -1.099 16.278 1.00 87.75 109 ARG A N 1
ATOM 866 C CA . ARG A 1 109 ? -17.881 -2.205 16.153 1.00 87.75 109 ARG A CA 1
ATOM 867 C C . ARG A 1 109 ? -17.349 -3.497 16.772 1.00 87.75 109 ARG A C 1
ATOM 869 O O . ARG A 1 109 ? -18.117 -4.215 17.408 1.00 87.7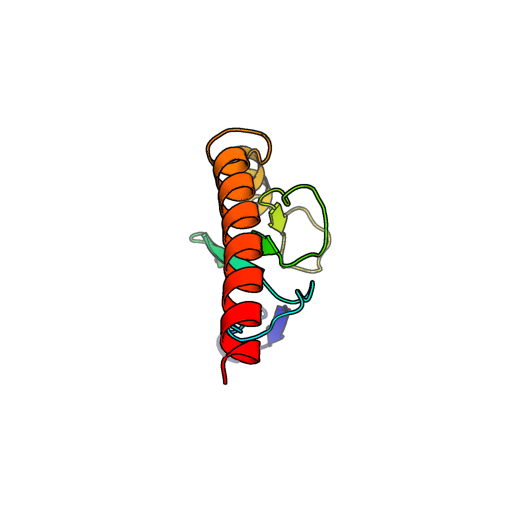5 109 ARG A O 1
ATOM 876 N N . LEU A 1 110 ? -16.059 -3.778 16.600 1.00 86.88 110 LEU A N 1
ATOM 877 C CA . LEU A 1 110 ? -15.416 -4.952 17.180 1.00 86.88 110 LEU A CA 1
ATOM 878 C C . LEU A 1 110 ? -15.397 -4.874 18.713 1.00 86.88 110 LEU A C 1
ATOM 880 O O . LEU A 1 110 ? -15.772 -5.844 19.363 1.00 86.88 110 LEU A O 1
ATOM 884 N N . GLU 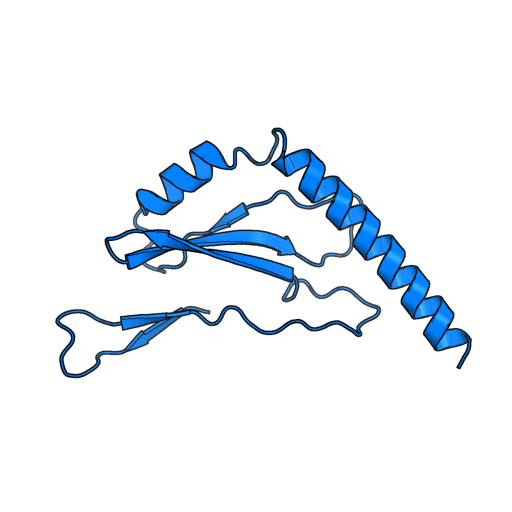A 1 111 ? -15.076 -3.713 19.289 1.00 87.94 111 GLU A N 1
ATOM 885 C CA . GLU A 1 111 ? -15.144 -3.486 20.741 1.00 87.94 111 GLU A CA 1
ATOM 886 C C . GLU A 1 111 ? -16.543 -3.719 21.314 1.00 87.94 111 GLU A C 1
ATOM 888 O O . GLU A 1 111 ? -16.688 -4.379 22.343 1.00 87.94 111 GLU A O 1
ATOM 893 N N . ILE A 1 112 ? -17.580 -3.183 20.657 1.00 89.50 112 ILE A N 1
ATOM 894 C CA . ILE A 1 112 ? -18.974 -3.382 21.077 1.00 89.50 112 ILE A CA 1
ATOM 895 C C . ILE A 1 112 ? -19.311 -4.873 21.069 1.00 89.50 112 ILE A C 1
ATOM 897 O O . ILE A 1 112 ? -19.873 -5.374 22.039 1.00 89.50 112 ILE A O 1
ATOM 901 N N . ARG A 1 113 ? -18.930 -5.586 20.001 1.00 87.75 113 ARG A N 1
ATOM 902 C CA . ARG A 1 113 ? -19.183 -7.023 19.871 1.00 87.75 113 ARG A CA 1
ATOM 903 C C . ARG A 1 113 ? -18.484 -7.821 20.968 1.00 87.75 113 ARG A C 1
ATOM 905 O O . ARG A 1 113 ? -19.125 -8.671 21.573 1.00 87.75 113 ARG A O 1
ATOM 912 N N . ILE A 1 114 ? -17.216 -7.524 21.251 1.00 87.62 114 ILE A N 1
ATOM 913 C CA . ILE A 1 114 ? -16.444 -8.193 22.308 1.00 87.62 114 ILE A CA 1
ATOM 914 C C . ILE A 1 114 ? -17.080 -7.971 23.685 1.00 87.62 114 ILE A C 1
ATOM 916 O O . ILE A 1 114 ? -17.157 -8.911 24.460 1.00 87.62 114 ILE A O 1
ATOM 920 N N . LYS A 1 115 ? -17.574 -6.762 23.985 1.00 88.31 115 LYS A N 1
ATOM 921 C CA . LYS A 1 115 ? -18.238 -6.454 25.269 1.00 88.31 115 LYS A CA 1
ATOM 922 C C . LYS A 1 115 ? -19.637 -7.063 25.412 1.00 88.31 115 LYS A C 1
ATOM 924 O O . LYS A 1 115 ? -20.168 -7.082 26.516 1.00 88.31 115 LYS A O 1
ATOM 929 N N . SER A 1 116 ? -20.258 -7.464 24.303 1.00 85.12 116 SER A N 1
ATOM 930 C CA . SER A 1 116 ? -21.591 -8.082 24.281 1.00 85.12 116 SER A CA 1
ATOM 931 C C . SER A 1 116 ? -21.574 -9.614 24.332 1.00 85.12 116 SER A C 1
ATOM 933 O O . SER A 1 116 ? -22.646 -10.216 24.358 1.00 85.12 116 SER A O 1
ATOM 935 N N . LEU A 1 117 ? -20.381 -10.221 24.288 1.00 75.12 117 LEU A N 1
ATOM 936 C CA . LEU A 1 117 ? -20.144 -11.650 24.513 1.00 75.12 117 LEU A CA 1
ATOM 937 C C . LEU A 1 117 ? -19.943 -11.917 26.007 1.00 75.12 117 LEU A C 1
ATOM 939 O O . LEU A 1 117 ? -20.383 -12.999 26.448 1.00 75.12 117 LEU A O 1
#

Secondary structure (DSSP, 8-state):
-EEEE--TT-SSPEEEE---------SS--TT-EEEEEEE-TT--EEEEEEEE---SSS----EEEE--SS-S--HHHHHHHHHH-TTSTTHHHHHHHHHHHHHHHHHHHHHHHHT-

Foldseek 3Di:
DWDWDDDPPDPGTDIDDDQDDDDQQDLAFDQVDAHWDWDADPVRQIKIFGLTGTDDDDAFDFTDIDHDDPPPDDDVVSVVVCVVPVRCDPPGVVSRVVVVVVSVVSSVVSVVVVVVD

pLDDT: mean 86.09, std 8.47, range [60.91, 96.69]